Protein AF-A0A5J5EC11-F1 (afdb_monomer_lite)

Organism: NCBI:txid1250544

Secondary structure (DSSP, 8-state):
--HHHHHHHHHHTTPPP----------GGGSHHHHHHHHHHHHHHHHHGGGB--B-TTSPBP-----TTB-TT-SSB--B-----S-----SS---

Structure (mmCIF, N/CA/C/O backbone):
data_AF-A0A5J5EC11-F1
#
_entry.id   AF-A0A5J5EC11-F1
#
loop_
_atom_site.group_PDB
_atom_site.id
_atom_site.type_symbol
_atom_site.label_atom_id
_atom_site.label_alt_id
_atom_site.label_comp_id
_atom_site.label_asym_id
_atom_site.label_entity_id
_atom_site.label_seq_id
_atom_site.pdbx_PDB_ins_code
_atom_site.Cartn_x
_atom_site.Cartn_y
_atom_site.Cartn_z
_atom_site.occupancy
_atom_site.B_iso_or_equiv
_atom_site.auth_seq_id
_atom_site.auth_comp_id
_atom_site.auth_asym_id
_atom_site.auth_atom_id
_atom_site.pdbx_PDB_model_num
ATOM 1 N N . ILE A 1 1 ? 40.509 9.827 -22.703 1.00 66.56 1 ILE A N 1
ATOM 2 C CA . ILE A 1 1 ? 40.485 8.349 -22.892 1.00 66.56 1 ILE A CA 1
ATOM 3 C C . ILE A 1 1 ? 39.529 8.039 -24.042 1.00 66.56 1 ILE A C 1
ATOM 5 O O . ILE A 1 1 ? 38.444 8.599 -24.052 1.00 66.56 1 ILE A O 1
ATOM 9 N N . LYS A 1 2 ? 39.920 7.228 -25.038 1.00 86.44 2 LYS A N 1
ATOM 10 C CA . LYS A 1 2 ? 39.033 6.872 -26.167 1.00 86.44 2 LYS A CA 1
ATOM 11 C C . LYS A 1 2 ? 38.062 5.762 -25.748 1.00 86.44 2 LYS A C 1
ATOM 13 O O . LYS A 1 2 ? 38.450 4.878 -24.986 1.00 86.44 2 LYS A O 1
ATOM 18 N N . SER A 1 3 ? 36.849 5.744 -26.297 1.00 83.00 3 SER A N 1
ATOM 19 C CA . SER A 1 3 ? 35.797 4.760 -25.973 1.00 83.00 3 SER A CA 1
ATOM 20 C C . SER A 1 3 ? 36.269 3.311 -26.139 1.00 83.00 3 SER A C 1
ATOM 22 O O . SER A 1 3 ? 35.937 2.445 -25.338 1.00 83.00 3 SER A O 1
ATOM 24 N N . ARG A 1 4 ? 37.138 3.057 -27.128 1.00 87.00 4 ARG A N 1
ATOM 25 C CA . ARG A 1 4 ? 37.806 1.761 -27.331 1.00 87.00 4 ARG A CA 1
ATOM 26 C C . ARG A 1 4 ? 38.654 1.338 -26.129 1.00 87.00 4 ARG A C 1
ATOM 28 O O . ARG A 1 4 ? 38.593 0.192 -25.704 1.00 87.00 4 ARG A O 1
ATOM 35 N N . THR A 1 5 ? 39.429 2.264 -25.571 1.00 90.31 5 THR A N 1
ATOM 36 C CA . THR A 1 5 ? 40.262 2.004 -24.393 1.00 90.31 5 THR A CA 1
ATOM 37 C C . THR A 1 5 ? 39.387 1.679 -23.184 1.00 90.31 5 THR A C 1
ATOM 39 O O . THR A 1 5 ? 39.666 0.708 -22.495 1.00 90.31 5 THR A O 1
ATOM 42 N N . ALA A 1 6 ? 38.295 2.420 -22.972 1.00 86.38 6 ALA A N 1
ATOM 43 C CA . ALA A 1 6 ? 37.353 2.158 -21.882 1.00 86.38 6 ALA A CA 1
ATOM 44 C C . ALA A 1 6 ? 36.664 0.783 -22.008 1.00 86.38 6 ALA A C 1
ATOM 46 O O . ALA A 1 6 ? 36.628 0.028 -21.042 1.00 86.38 6 ALA A O 1
ATOM 47 N N . ARG A 1 7 ? 36.194 0.408 -23.208 1.00 87.44 7 ARG A N 1
ATOM 48 C CA . ARG A 1 7 ? 35.575 -0.910 -23.461 1.00 87.44 7 ARG A CA 1
ATOM 49 C C . ARG A 1 7 ? 36.540 -2.075 -23.222 1.00 87.44 7 ARG A C 1
ATOM 51 O O . ARG A 1 7 ? 36.145 -3.080 -22.642 1.00 87.44 7 ARG A O 1
ATOM 58 N N . ASN A 1 8 ? 37.808 -1.925 -23.606 1.00 88.88 8 ASN A N 1
ATOM 59 C CA . ASN A 1 8 ? 38.828 -2.948 -23.355 1.00 88.88 8 ASN A CA 1
ATOM 60 C C . ASN A 1 8 ? 39.086 -3.151 -21.854 1.00 88.88 8 ASN A C 1
ATOM 62 O O . ASN A 1 8 ? 39.290 -4.281 -21.416 1.00 88.88 8 ASN A O 1
ATOM 66 N N . TRP A 1 9 ? 39.070 -2.073 -21.066 1.00 91.62 9 TRP A N 1
ATOM 67 C CA . TRP A 1 9 ? 39.190 -2.164 -19.609 1.00 91.62 9 TRP A CA 1
ATOM 68 C C . TRP A 1 9 ? 37.969 -2.816 -18.969 1.00 91.62 9 TRP A C 1
ATOM 70 O O . TRP A 1 9 ? 38.142 -3.691 -18.129 1.00 91.62 9 TRP A O 1
ATOM 80 N N . LEU A 1 10 ? 36.757 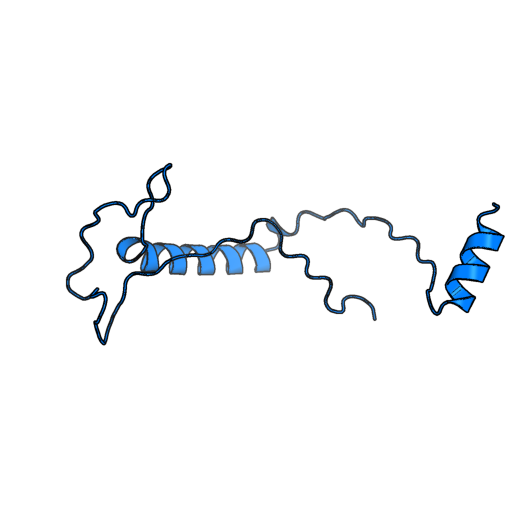-2.469 -19.411 1.00 90.12 10 LEU A N 1
ATOM 81 C CA . LEU A 1 10 ? 35.532 -3.126 -18.945 1.00 90.12 10 LEU A CA 1
ATOM 82 C C . LEU A 1 10 ? 35.593 -4.641 -19.166 1.00 90.12 10 LEU A C 1
ATOM 84 O O . LEU A 1 10 ? 35.375 -5.393 -18.221 1.00 90.12 10 LEU A O 1
ATOM 88 N N . HIS A 1 11 ? 36.007 -5.084 -20.357 1.00 87.62 11 HIS A N 1
ATOM 89 C CA . HIS A 1 11 ? 36.150 -6.511 -20.652 1.00 87.62 11 HIS A CA 1
ATOM 90 C C . HIS A 1 11 ? 37.193 -7.197 -19.758 1.00 87.62 11 HIS A C 1
ATOM 92 O O . HIS A 1 11 ? 36.969 -8.305 -19.281 1.00 87.62 11 HIS A O 1
ATOM 98 N N . ARG A 1 12 ? 38.334 -6.544 -19.491 1.00 89.81 12 ARG A N 1
ATOM 99 C CA . ARG A 1 12 ? 39.356 -7.073 -18.565 1.00 89.81 12 ARG A CA 1
ATOM 100 C C . ARG A 1 12 ? 38.852 -7.200 -17.129 1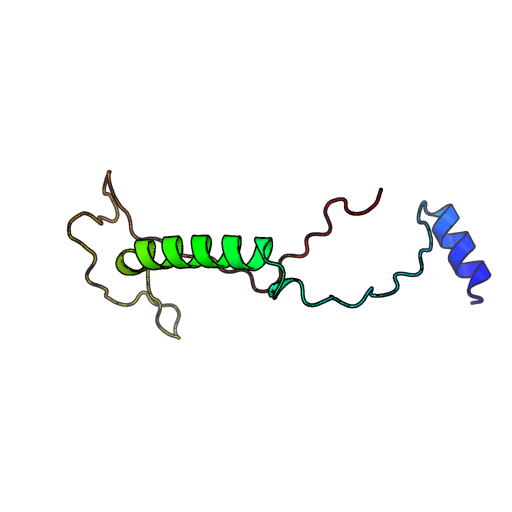.00 89.81 12 ARG A C 1
ATOM 102 O O . ARG A 1 12 ? 39.319 -8.069 -16.407 1.00 89.81 12 ARG A O 1
ATOM 109 N N . LEU A 1 13 ? 37.917 -6.343 -16.733 1.00 91.38 13 LEU A N 1
ATOM 110 C CA . LEU A 1 13 ? 37.276 -6.359 -15.421 1.00 91.38 13 LEU A CA 1
ATOM 111 C C . LEU A 1 13 ? 36.059 -7.304 -15.359 1.00 91.38 13 LEU A C 1
ATOM 113 O O . LEU A 1 13 ? 35.402 -7.362 -14.326 1.00 91.38 13 LEU A O 1
ATOM 117 N N . GLY A 1 14 ? 35.749 -8.034 -16.439 1.00 88.56 14 GLY A N 1
ATOM 118 C CA . GLY A 1 14 ? 34.618 -8.967 -16.505 1.00 88.56 14 GLY A CA 1
ATOM 119 C C . GLY A 1 14 ? 33.273 -8.329 -16.869 1.00 88.56 14 GLY A C 1
ATOM 120 O O . GLY A 1 14 ? 32.245 -8.998 -16.816 1.00 88.56 14 GLY A O 1
ATOM 121 N N . TYR A 1 15 ? 33.257 -7.057 -17.270 1.00 82.69 15 TYR A N 1
ATOM 122 C CA . TYR A 1 15 ? 32.048 -6.342 -17.678 1.00 82.69 15 TYR A CA 1
ATOM 123 C C . TYR A 1 15 ? 31.918 -6.275 -19.205 1.00 82.69 15 TYR A C 1
ATOM 125 O O . TYR A 1 15 ? 32.899 -6.092 -19.927 1.00 82.69 15 TYR A O 1
ATOM 133 N N . SER A 1 16 ? 30.685 -6.359 -19.713 1.00 79.19 16 SER A N 1
ATOM 134 C CA . SER A 1 16 ? 30.383 -6.134 -21.131 1.00 79.19 16 SER A CA 1
ATOM 135 C C . SER A 1 16 ? 29.775 -4.749 -21.335 1.00 79.19 16 SER A C 1
ATOM 137 O O . SER A 1 16 ? 28.946 -4.290 -20.551 1.00 79.19 16 SER A O 1
ATOM 139 N N . TRP A 1 17 ? 30.201 -4.058 -22.391 1.00 79.06 17 TRP A N 1
ATOM 140 C CA . TRP A 1 17 ? 29.566 -2.810 -22.794 1.00 79.06 17 TRP A CA 1
ATOM 141 C C . TRP A 1 17 ? 28.335 -3.135 -23.643 1.00 79.06 17 TRP A C 1
ATOM 143 O O . TRP A 1 17 ? 28.465 -3.754 -24.700 1.00 79.06 17 TRP A O 1
ATOM 153 N N . LYS A 1 18 ? 27.157 -2.710 -23.186 1.00 76.94 18 LYS A N 1
ATOM 154 C CA . LYS A 1 18 ? 25.903 -2.755 -23.943 1.00 76.94 18 LYS A CA 1
ATOM 155 C C . LYS A 1 18 ? 25.372 -1.333 -24.095 1.00 76.94 18 LYS A C 1
ATOM 157 O O . LYS A 1 18 ? 25.343 -0.583 -23.121 1.00 76.94 18 LYS A O 1
ATOM 162 N N . ASP A 1 19 ? 24.928 -0.981 -25.298 1.00 75.25 19 ASP A N 1
ATOM 163 C CA . ASP A 1 19 ? 24.089 0.201 -25.488 1.00 75.25 19 ASP A CA 1
ATOM 164 C C . ASP A 1 19 ? 22.696 -0.119 -24.950 1.00 75.25 19 ASP A C 1
ATOM 166 O O . ASP A 1 19 ? 21.892 -0.783 -25.607 1.00 75.25 19 ASP A O 1
ATOM 170 N N . ILE A 1 20 ? 22.409 0.349 -23.737 1.00 67.69 20 ILE A N 1
ATOM 171 C CA . ILE A 1 20 ? 21.045 0.366 -23.217 1.00 67.69 20 ILE A CA 1
ATOM 172 C C . ILE A 1 20 ? 20.334 1.503 -23.944 1.00 67.69 20 ILE A C 1
ATOM 174 O O . ILE A 1 20 ? 20.317 2.651 -23.497 1.00 67.69 20 ILE A O 1
ATOM 178 N N . LYS A 1 21 ? 19.746 1.198 -25.102 1.00 62.75 21 LYS A N 1
ATOM 179 C CA . LYS A 1 21 ? 18.662 2.035 -25.603 1.00 62.75 21 LYS A CA 1
ATOM 180 C C . LYS A 1 21 ? 17.568 1.908 -24.556 1.00 62.75 21 LYS A C 1
ATOM 182 O O . LYS A 1 21 ? 17.089 0.799 -24.336 1.00 62.75 21 LYS A O 1
ATOM 187 N N . LYS A 1 22 ? 17.211 3.010 -23.887 1.00 56.22 22 LYS A N 1
ATOM 188 C CA . LYS A 1 22 ? 15.940 3.098 -23.165 1.00 56.22 22 LYS A CA 1
ATOM 189 C C . LYS A 1 22 ? 14.866 2.852 -24.219 1.00 56.22 22 LYS A C 1
ATOM 191 O O . LYS A 1 22 ? 14.449 3.779 -24.908 1.00 56.22 22 LYS A O 1
ATOM 196 N N . GLY A 1 23 ? 14.544 1.580 -24.446 1.00 49.09 23 GLY A N 1
ATOM 197 C CA . GLY A 1 23 ? 13.364 1.179 -25.173 1.00 49.09 23 GLY A CA 1
ATOM 198 C C . GLY A 1 23 ? 12.253 1.873 -24.430 1.00 49.09 23 GLY A C 1
ATOM 199 O O . GLY A 1 23 ? 12.091 1.645 -23.234 1.00 49.09 23 GLY A O 1
ATOM 200 N N . VAL A 1 24 ? 11.662 2.847 -25.117 1.00 51.69 24 VAL A N 1
ATOM 201 C CA . VAL A 1 24 ? 10.462 3.580 -24.743 1.00 51.69 24 VAL A CA 1
ATOM 202 C C . VAL A 1 24 ? 9.668 2.692 -23.802 1.00 51.69 24 VAL A C 1
ATOM 204 O O . VAL A 1 24 ? 9.337 1.571 -24.192 1.00 51.69 24 VAL A O 1
ATOM 207 N N . PHE A 1 25 ? 9.436 3.145 -22.568 1.00 54.19 25 PHE A N 1
ATOM 208 C CA . PHE A 1 25 ? 8.382 2.566 -21.752 1.00 54.19 25 PHE A CA 1
ATOM 209 C C . PHE A 1 25 ? 7.107 2.784 -22.574 1.00 54.19 25 PHE A C 1
ATOM 211 O O . PHE A 1 25 ? 6.472 3.827 -22.470 1.00 54.19 25 PHE A O 1
ATOM 218 N N . LEU A 1 26 ? 6.825 1.874 -23.516 1.00 53.19 26 LEU A N 1
ATOM 219 C CA . LEU A 1 26 ? 5.511 1.703 -24.101 1.00 53.19 26 LEU A CA 1
ATOM 220 C C . LEU A 1 26 ? 4.662 1.528 -22.873 1.00 53.19 26 LEU A C 1
ATOM 222 O O . LEU A 1 26 ? 4.910 0.578 -22.132 1.00 53.19 26 LEU A O 1
ATOM 226 N N . ASP A 1 27 ? 3.831 2.527 -22.608 1.00 60.88 27 ASP A N 1
ATOM 227 C CA . ASP A 1 27 ? 3.119 2.693 -21.361 1.00 60.88 27 ASP A CA 1
ATOM 228 C C . ASP A 1 27 ? 2.334 1.416 -21.057 1.00 60.88 27 ASP A C 1
ATOM 230 O O . ASP A 1 27 ? 1.210 1.201 -21.505 1.00 60.88 27 ASP A O 1
ATOM 234 N N . GLY A 1 28 ? 2.997 0.497 -20.354 1.00 61.47 28 GLY A N 1
ATOM 235 C CA . GLY A 1 28 ? 2.493 -0.841 -20.103 1.00 61.47 28 GLY A CA 1
ATOM 236 C C . GLY A 1 28 ? 1.289 -0.795 -19.179 1.00 61.47 28 GLY A C 1
ATOM 237 O O . GLY A 1 28 ? 0.623 -1.812 -19.025 1.00 61.47 28 GLY A O 1
ATO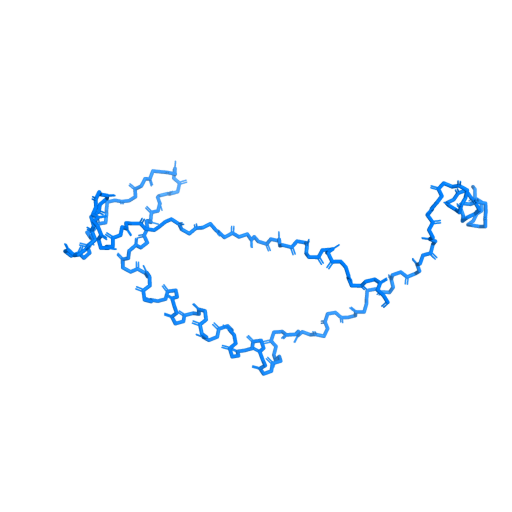M 238 N N . HIS A 1 29 ? 0.993 0.377 -18.603 1.00 68.00 29 HIS A N 1
ATOM 239 C CA . HIS A 1 29 ? -0.194 0.637 -17.808 1.00 68.00 29 HIS A CA 1
ATOM 240 C C . HIS A 1 29 ? -1.487 0.353 -18.565 1.00 68.00 29 HIS A C 1
ATOM 242 O O . HIS A 1 29 ? -2.456 -0.047 -17.925 1.00 68.00 29 HIS A O 1
ATOM 248 N N . GLU A 1 30 ? -1.515 0.530 -19.890 1.00 76.31 30 GLU A N 1
ATOM 249 C CA . GLU A 1 30 ? -2.716 0.271 -20.692 1.00 76.31 30 GLU A CA 1
ATOM 250 C C . GLU A 1 30 ? -2.812 -1.171 -21.201 1.00 76.31 30 GLU A C 1
ATOM 252 O O . GLU A 1 30 ? -3.822 -1.547 -21.801 1.00 76.31 30 GLU A O 1
ATOM 257 N N . ARG A 1 31 ? -1.797 -2.017 -20.961 1.00 84.62 31 ARG A N 1
ATOM 258 C CA . ARG A 1 31 ? -1.893 -3.422 -21.361 1.00 84.62 31 ARG A CA 1
ATOM 259 C C . ARG A 1 31 ? -3.052 -4.097 -20.611 1.00 84.62 31 ARG A C 1
ATOM 261 O O . ARG A 1 31 ? -3.156 -3.927 -19.394 1.00 84.62 31 ARG A O 1
ATOM 268 N N . PRO A 1 32 ? -3.894 -4.896 -21.292 1.00 85.94 32 PRO A N 1
ATOM 269 C CA . PRO A 1 32 ? -5.061 -5.516 -20.665 1.00 85.94 32 PRO A CA 1
ATOM 270 C C . PRO A 1 32 ? -4.736 -6.316 -19.397 1.00 85.94 32 PRO A C 1
ATOM 272 O O . PRO A 1 32 ? -5.445 -6.189 -18.403 1.00 85.94 32 PRO A O 1
ATOM 275 N N . ASP A 1 33 ? -3.628 -7.064 -19.397 1.00 86.31 33 ASP A N 1
ATOM 276 C CA . ASP A 1 33 ? -3.173 -7.856 -18.248 1.00 86.31 33 ASP A CA 1
ATOM 277 C C . ASP A 1 33 ? -2.782 -6.981 -17.047 1.00 86.31 33 ASP A C 1
ATOM 279 O O . ASP A 1 33 ? -3.123 -7.288 -15.905 1.00 86.31 33 ASP A O 1
ATOM 283 N N . VAL A 1 34 ? -2.128 -5.847 -17.301 1.00 84.31 34 VAL A N 1
ATOM 284 C CA . VAL A 1 34 ? -1.755 -4.875 -16.262 1.00 84.31 34 VAL A CA 1
ATOM 285 C C . VAL A 1 34 ? -2.992 -4.180 -15.693 1.00 84.31 34 VAL A C 1
ATOM 287 O O . VAL A 1 34 ? -3.105 -4.006 -14.478 1.00 84.31 34 VAL A O 1
ATOM 290 N N . VAL A 1 35 ? -3.954 -3.823 -16.547 1.00 87.81 35 VAL A N 1
ATOM 291 C CA . VAL A 1 35 ? -5.224 -3.218 -16.120 1.00 87.81 35 VAL A CA 1
ATOM 292 C C . VAL A 1 35 ? -6.040 -4.191 -15.267 1.00 87.81 35 VAL A C 1
ATOM 294 O O . VAL A 1 35 ? -6.601 -3.784 -14.247 1.00 87.81 35 VAL A O 1
ATOM 297 N N . GLU A 1 36 ? -6.111 -5.466 -15.648 1.00 91.75 36 GLU A N 1
ATOM 298 C CA . GLU A 1 36 ? -6.799 -6.503 -14.873 1.00 91.75 36 GLU A CA 1
ATOM 299 C C . GLU A 1 36 ? -6.140 -6.730 -13.511 1.00 91.75 36 GLU A C 1
ATOM 301 O O . GLU A 1 36 ? -6.829 -6.687 -12.487 1.00 91.75 36 GLU A O 1
ATOM 306 N N . ALA A 1 37 ? -4.812 -6.868 -13.474 1.00 89.94 37 ALA A N 1
ATOM 307 C CA . ALA A 1 37 ? -4.065 -6.994 -12.225 1.00 89.94 37 ALA A CA 1
ATOM 308 C C . ALA A 1 37 ? -4.284 -5.778 -11.309 1.00 89.94 37 ALA A C 1
ATOM 310 O O . ALA A 1 37 ? -4.536 -5.929 -10.112 1.00 89.94 37 ALA A O 1
ATOM 311 N N . ARG A 1 38 ? -4.275 -4.563 -11.874 1.00 90.19 38 ARG A N 1
ATOM 312 C CA . ARG A 1 38 ? -4.550 -3.328 -11.128 1.00 90.19 38 ARG A CA 1
ATOM 313 C C . ARG A 1 38 ? -5.967 -3.305 -10.557 1.00 90.19 38 ARG A C 1
ATOM 315 O O . ARG A 1 38 ? -6.143 -2.893 -9.414 1.00 90.19 38 ARG A O 1
ATOM 322 N N . LYS A 1 39 ? -6.979 -3.737 -11.316 1.00 93.81 39 LYS A N 1
ATOM 323 C CA . LYS A 1 39 ? -8.369 -3.816 -10.829 1.00 93.81 39 LYS A CA 1
ATOM 324 C C . LYS A 1 39 ? -8.499 -4.784 -9.655 1.00 93.81 39 LYS A C 1
ATOM 326 O O . LYS A 1 39 ? -9.132 -4.430 -8.664 1.00 93.81 39 LYS A O 1
ATOM 331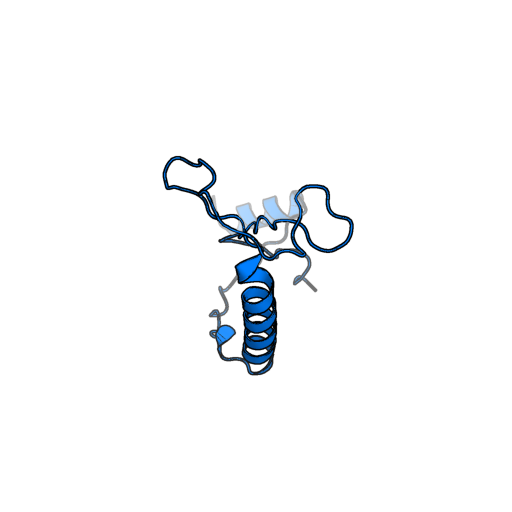 N N . ALA A 1 40 ? -7.883 -5.962 -9.752 1.00 93.88 40 ALA A N 1
ATOM 332 C CA . ALA A 1 40 ? -7.876 -6.943 -8.668 1.00 93.88 40 ALA A CA 1
ATOM 333 C C . ALA A 1 40 ? -7.198 -6.382 -7.408 1.00 93.88 40 ALA A C 1
ATOM 335 O O . ALA A 1 40 ? -7.770 -6.438 -6.322 1.00 93.88 40 ALA A O 1
ATOM 336 N N . PHE A 1 41 ? -6.035 -5.747 -7.570 1.00 90.81 41 PHE A N 1
ATOM 337 C CA . PHE A 1 41 ? -5.317 -5.113 -6.467 1.00 90.81 41 PHE A CA 1
ATOM 338 C C . PHE A 1 41 ? -6.131 -4.001 -5.789 1.00 90.81 41 PHE A C 1
ATOM 340 O O . PHE A 1 41 ? -6.204 -3.938 -4.565 1.00 90.81 41 PHE A O 1
ATOM 347 N N . LEU A 1 42 ? -6.786 -3.130 -6.565 1.00 92.88 42 LEU A N 1
ATOM 348 C CA . LEU A 1 42 ? -7.631 -2.066 -6.012 1.00 92.88 42 LEU A CA 1
ATOM 349 C C . LEU A 1 42 ? -8.842 -2.618 -5.251 1.00 92.88 42 LEU A C 1
ATOM 351 O O . LEU A 1 42 ? -9.254 -2.026 -4.254 1.00 92.88 42 LEU A O 1
ATOM 355 N N . GLN A 1 43 ? -9.407 -3.737 -5.707 1.00 95.62 43 GLN A N 1
ATOM 356 C CA . GLN A 1 43 ? -10.502 -4.407 -5.012 1.00 95.62 43 GLN A CA 1
ATOM 357 C C . GLN A 1 43 ? -10.042 -4.954 -3.653 1.00 95.62 43 GLN A C 1
ATOM 359 O O . GLN A 1 43 ? -10.690 -4.689 -2.643 1.00 95.62 43 GLN A O 1
ATOM 364 N N . GLU A 1 44 ? -8.892 -5.629 -3.607 1.00 91.94 44 GLU A N 1
ATOM 365 C CA . GLU A 1 44 ? -8.295 -6.114 -2.357 1.00 91.94 44 GLU A CA 1
ATOM 366 C C . GLU A 1 44 ? -7.969 -4.956 -1.401 1.00 91.94 44 GLU A C 1
ATOM 368 O O . GLU A 1 44 ? -8.293 -4.998 -0.213 1.00 91.94 44 GLU A O 1
ATOM 373 N N . LEU A 1 45 ? -7.405 -3.866 -1.927 1.00 91.38 45 LEU A N 1
ATOM 374 C CA . LEU A 1 45 ? -7.086 -2.676 -1.144 1.00 91.38 45 LEU A CA 1
ATOM 375 C C . LEU A 1 45 ? -8.337 -2.052 -0.508 1.00 91.38 45 LEU A C 1
ATOM 377 O O . LEU A 1 45 ? -8.305 -1.643 0.652 1.00 91.38 45 LEU A O 1
ATOM 381 N N . LYS A 1 46 ? -9.451 -2.019 -1.248 1.00 92.31 46 LYS A N 1
ATOM 382 C CA . LYS A 1 46 ? -10.743 -1.523 -0.760 1.00 92.31 46 LYS A CA 1
ATOM 383 C C . LYS A 1 46 ? -11.326 -2.409 0.341 1.00 92.31 46 LYS A C 1
ATOM 385 O O . LYS A 1 46 ? -11.923 -1.909 1.288 1.00 92.31 46 LYS A O 1
ATOM 390 N N . GLU A 1 47 ? -11.142 -3.721 0.247 1.00 91.50 47 GLU A N 1
ATOM 391 C CA . GLU A 1 47 ? -11.560 -4.657 1.298 1.00 91.50 47 GLU A CA 1
ATOM 392 C C . GLU A 1 47 ? -10.718 -4.511 2.575 1.00 91.50 47 GLU A C 1
ATOM 394 O O . GLU A 1 47 ? -11.224 -4.712 3.683 1.00 91.50 47 GLU A O 1
ATOM 399 N N . LEU A 1 48 ? -9.450 -4.115 2.429 1.00 89.88 48 LEU A N 1
ATOM 400 C CA . LEU A 1 48 ? -8.537 -3.847 3.539 1.00 89.88 48 LEU A CA 1
ATOM 401 C C . LEU A 1 48 ? -8.713 -2.454 4.158 1.00 89.88 48 LEU A C 1
ATOM 403 O O . LEU A 1 48 ? -8.383 -2.287 5.332 1.00 89.88 48 LEU A O 1
ATOM 407 N N . GLU A 1 49 ? -9.259 -1.476 3.430 1.00 91.00 49 GLU A N 1
ATOM 408 C CA . GLU A 1 49 ? -9.429 -0.073 3.851 1.00 91.00 49 GLU A CA 1
ATOM 409 C C . GLU A 1 49 ? -9.973 0.119 5.289 1.00 91.00 49 GLU A C 1
ATOM 411 O O . GLU A 1 49 ? -9.390 0.907 6.051 1.00 91.00 49 GLU A O 1
ATOM 416 N N . PRO A 1 50 ? -11.011 -0.617 5.748 1.00 90.88 50 PRO A N 1
ATOM 417 C CA . PRO A 1 50 ? -11.528 -0.478 7.114 1.00 90.88 50 PRO A CA 1
ATOM 418 C C . PRO A 1 50 ? -10.518 -0.877 8.199 1.00 90.88 50 PRO A C 1
ATOM 420 O O . PRO A 1 50 ? -10.633 -0.452 9.349 1.00 90.88 50 PRO A O 1
ATOM 423 N N . TYR A 1 51 ? -9.532 -1.695 7.837 1.00 90.38 51 TYR A N 1
ATOM 424 C CA . TYR A 1 51 ? -8.505 -2.248 8.714 1.00 90.38 51 TYR A CA 1
ATOM 425 C C . TYR A 1 51 ? -7.180 -1.483 8.620 1.00 90.38 51 TYR A C 1
ATOM 427 O O . TYR A 1 51 ? -6.284 -1.736 9.426 1.00 90.38 51 TYR A O 1
ATOM 435 N N . LEU A 1 52 ? -7.045 -0.543 7.679 1.00 91.75 52 LEU A N 1
ATOM 436 C CA . LEU A 1 52 ? -5.824 0.238 7.510 1.00 91.75 52 LEU A CA 1
ATOM 437 C C . LEU A 1 52 ? -5.612 1.232 8.643 1.00 91.75 52 LEU A C 1
ATOM 439 O O . LEU A 1 52 ? -6.519 1.990 9.002 1.00 91.75 52 LEU A O 1
ATOM 443 N N . VAL A 1 53 ? -4.383 1.243 9.152 1.00 91.31 53 VAL A N 1
ATOM 444 C CA . VAL A 1 53 ? -3.894 2.271 10.063 1.00 91.31 53 VAL A CA 1
ATOM 445 C C . VAL A 1 53 ? -3.678 3.559 9.283 1.00 91.31 53 VAL A C 1
ATOM 447 O O . VAL A 1 53 ? -2.987 3.580 8.265 1.00 91.31 53 VAL A O 1
ATOM 450 N N . GLU A 1 54 ? -4.230 4.647 9.803 1.00 91.06 54 GLU A N 1
ATOM 451 C CA . GLU A 1 54 ? -4.021 5.983 9.265 1.00 91.06 54 GLU A CA 1
ATOM 452 C C . GLU A 1 54 ? -3.062 6.760 10.162 1.00 91.06 54 GLU A C 1
ATOM 454 O O . GLU A 1 54 ? -3.109 6.652 11.389 1.00 91.06 54 GLU A O 1
ATOM 459 N N . PHE A 1 55 ? -2.207 7.569 9.546 1.00 90.75 55 PHE A N 1
ATOM 460 C CA . PHE A 1 55 ? -1.229 8.390 10.248 1.00 90.75 55 PHE A CA 1
ATOM 461 C C . PHE A 1 55 ? -1.518 9.875 10.022 1.00 90.75 55 PHE A C 1
ATOM 463 O O . PHE A 1 55 ? -2.046 10.292 8.985 1.00 90.75 55 PHE A O 1
ATOM 470 N N . ASN A 1 56 ? -1.209 10.679 11.030 1.00 92.81 56 ASN A N 1
ATOM 471 C CA . ASN A 1 56 ? -1.122 12.125 10.927 1.00 92.81 56 ASN A CA 1
ATOM 472 C C . ASN A 1 56 ? 0.175 12.525 10.214 1.00 92.81 56 ASN A C 1
ATOM 474 O O . ASN A 1 56 ? 1.104 11.730 10.079 1.00 92.81 56 ASN A O 1
ATOM 478 N N . ALA A 1 57 ? 0.252 13.785 9.783 1.00 91.19 57 ALA A N 1
ATOM 479 C CA . ALA A 1 57 ? 1.444 14.318 9.124 1.00 91.19 57 ALA A CA 1
ATOM 480 C C . ALA A 1 57 ? 2.694 14.311 10.027 1.00 91.19 57 ALA A C 1
ATOM 482 O O . ALA A 1 57 ? 3.812 14.288 9.524 1.00 91.19 57 ALA A O 1
ATOM 483 N N . ASP A 1 58 ? 2.510 14.305 11.349 1.00 93.62 58 ASP A N 1
ATOM 484 C CA . ASP A 1 58 ? 3.578 14.206 12.350 1.00 93.62 58 ASP A CA 1
ATOM 485 C C . ASP A 1 58 ? 4.034 12.756 12.621 1.00 93.62 58 ASP A C 1
ATOM 487 O O . ASP A 1 58 ? 4.898 12.525 13.465 1.00 93.62 58 ASP A O 1
ATOM 491 N N . GLY A 1 59 ? 3.460 11.772 11.919 1.00 87.38 59 GLY A N 1
ATOM 492 C CA . GLY A 1 59 ? 3.768 10.351 12.081 1.00 87.38 59 GLY A CA 1
ATOM 493 C C . GLY A 1 59 ? 3.030 9.664 13.233 1.00 87.38 59 GLY A C 1
ATOM 494 O O . GLY A 1 59 ? 3.217 8.465 13.441 1.00 87.38 59 GLY A O 1
ATOM 495 N N . THR A 1 60 ? 2.168 10.369 13.972 1.00 91.94 60 THR A N 1
ATOM 496 C CA . THR A 1 60 ? 1.337 9.744 15.011 1.00 91.94 60 THR A CA 1
ATOM 497 C C . THR A 1 60 ? 0.176 8.961 14.396 1.00 91.94 60 THR A C 1
ATOM 499 O O . THR A 1 60 ? -0.354 9.320 13.343 1.00 91.94 60 THR A O 1
ATOM 502 N N . MET A 1 61 ? -0.239 7.867 15.040 1.00 89.38 61 MET A N 1
ATOM 503 C CA . MET A 1 61 ? -1.407 7.098 14.596 1.00 89.38 61 MET A CA 1
ATOM 504 C C . MET A 1 61 ? -2.688 7.902 14.837 1.00 89.38 61 MET A C 1
ATOM 506 O O . MET A 1 61 ? -2.940 8.367 15.950 1.00 89.38 61 MET A O 1
ATOM 510 N N . LYS A 1 62 ? -3.532 8.018 13.810 1.00 89.81 62 LYS A N 1
ATOM 511 C CA . LYS A 1 62 ? -4.877 8.576 13.954 1.00 89.81 62 LYS A CA 1
ATOM 512 C C . LYS A 1 62 ? -5.757 7.620 14.744 1.00 89.81 62 LYS A C 1
ATOM 514 O O . LYS A 1 62 ? -5.733 6.405 14.542 1.00 89.81 62 LYS A O 1
ATOM 519 N N . VAL A 1 63 ? -6.586 8.186 15.617 1.00 85.25 63 VAL A N 1
ATOM 520 C CA . VAL A 1 63 ? -7.623 7.420 16.308 1.00 85.25 63 VAL A CA 1
ATOM 521 C C . VAL A 1 63 ? -8.683 7.032 15.280 1.00 85.25 63 VAL A C 1
ATOM 523 O O . VAL A 1 63 ? -9.397 7.885 14.761 1.00 85.25 63 VAL A O 1
ATOM 526 N N . LYS A 1 64 ? -8.770 5.734 14.990 1.00 85.44 64 LYS A N 1
ATOM 527 C CA . LYS A 1 64 ? -9.736 5.140 14.064 1.00 85.44 64 LYS A CA 1
ATOM 528 C C . LYS A 1 64 ? -10.541 4.075 14.791 1.00 85.44 64 LYS A C 1
ATOM 530 O O . LYS A 1 64 ? -9.987 3.272 15.543 1.00 85.44 64 LYS A O 1
ATOM 535 N N . ILE A 1 65 ? -11.850 4.069 14.561 1.00 86.19 65 ILE A N 1
ATOM 536 C CA . ILE A 1 65 ? -12.729 3.007 15.049 1.00 86.19 65 ILE A CA 1
ATOM 537 C C . ILE A 1 65 ? -12.653 1.869 14.039 1.00 86.19 65 ILE A C 1
ATOM 539 O O . ILE A 1 65 ? -13.101 2.008 12.902 1.00 86.19 65 ILE A O 1
ATOM 543 N N . TYR A 1 66 ? -12.064 0.754 14.453 1.00 88.06 66 TYR A N 1
ATOM 544 C CA . TYR A 1 66 ? -11.993 -0.435 13.618 1.00 88.06 66 TYR A CA 1
ATOM 545 C C . TYR A 1 66 ? -13.289 -1.256 13.700 1.00 88.06 66 TYR A C 1
ATOM 547 O O . TYR A 1 66 ? -14.006 -1.180 14.704 1.00 88.06 66 TYR A O 1
ATOM 555 N N . PRO A 1 67 ? -13.584 -2.080 12.678 1.00 87.62 67 PRO A N 1
ATOM 556 C CA . PRO A 1 67 ? -14.648 -3.075 12.749 1.00 87.62 67 PRO A CA 1
ATOM 557 C C . PRO A 1 67 ? -14.517 -3.978 13.985 1.00 87.62 67 PRO A C 1
ATOM 559 O O . PRO A 1 67 ? -13.411 -4.263 14.436 1.00 87.62 67 PRO A O 1
ATOM 562 N N . ALA A 1 68 ? -15.636 -4.480 14.515 1.00 84.88 68 ALA A N 1
ATOM 563 C CA . ALA A 1 68 ? -15.649 -5.276 15.751 1.00 84.88 68 ALA A CA 1
ATOM 564 C C . ALA A 1 68 ? -14.814 -6.574 15.675 1.00 84.88 68 ALA A C 1
ATOM 566 O O . ALA A 1 68 ? -14.389 -7.110 16.701 1.00 84.88 68 ALA A O 1
ATOM 567 N N . ASP A 1 69 ? -14.578 -7.087 14.465 1.00 83.94 69 ASP A N 1
ATOM 568 C CA . ASP A 1 69 ? -13.749 -8.262 14.197 1.00 83.94 69 ASP A CA 1
ATOM 569 C C . ASP A 1 69 ? -12.247 -7.944 14.052 1.00 83.94 69 ASP A C 1
ATOM 571 O O . ASP A 1 69 ? -11.431 -8.869 13.964 1.00 83.94 69 ASP A O 1
ATOM 575 N N . CYS A 1 70 ? -11.884 -6.656 14.066 1.00 83.88 70 CYS A N 1
ATOM 576 C CA . CYS A 1 70 ? -10.521 -6.150 14.058 1.00 83.88 70 CYS A CA 1
ATOM 577 C C . CYS A 1 70 ? -10.042 -5.886 15.485 1.00 83.88 70 CYS A C 1
ATOM 579 O O . CYS A 1 70 ? -10.502 -4.968 16.164 1.00 83.88 70 CYS A O 1
ATOM 581 N N . GLN A 1 71 ? -9.077 -6.672 15.943 1.00 77.94 71 GLN A N 1
ATOM 582 C CA . GLN A 1 71 ? -8.466 -6.479 17.251 1.00 77.94 71 GLN A CA 1
ATOM 583 C C . GLN A 1 71 ? -6.952 -6.532 17.098 1.00 77.94 71 GLN A C 1
ATOM 585 O O . GLN A 1 71 ? -6.423 -7.424 16.438 1.00 77.94 71 GLN A O 1
ATOM 590 N N . VAL A 1 72 ? -6.242 -5.614 17.759 1.00 70.25 72 VAL A N 1
ATOM 591 C CA . VAL A 1 72 ? -4.766 -5.540 17.739 1.00 70.25 72 VAL A CA 1
ATOM 592 C C . VAL A 1 72 ? -4.134 -6.888 18.119 1.00 70.25 72 VAL A C 1
ATOM 594 O O . VAL A 1 72 ? -3.186 -7.336 17.481 1.00 70.25 72 VAL A O 1
ATOM 597 N N . PHE A 1 73 ? -4.730 -7.587 19.089 1.00 71.12 73 PHE A N 1
ATOM 598 C CA . PHE A 1 73 ? -4.320 -8.924 19.541 1.00 71.12 73 PHE A CA 1
ATOM 599 C C . PHE A 1 73 ? -5.308 -10.030 19.129 1.00 71.12 73 PHE A C 1
ATOM 601 O O . PHE A 1 73 ? -5.313 -11.125 19.691 1.00 71.12 73 PHE A O 1
ATOM 608 N N . GLY A 1 74 ? -6.164 -9.749 18.146 1.00 67.31 74 GLY A N 1
ATOM 609 C CA . GLY A 1 74 ? -7.183 -10.672 17.665 1.00 67.31 74 GLY A CA 1
ATOM 610 C C . GLY A 1 74 ? -6.608 -11.862 16.904 1.00 67.31 74 GLY A C 1
ATOM 611 O O . GLY A 1 74 ? -5.562 -11.781 16.249 1.00 67.31 74 GLY A O 1
ATOM 612 N N . LYS A 1 75 ? -7.343 -12.979 16.945 1.00 67.62 75 LYS A N 1
ATOM 613 C CA . LYS A 1 75 ? -7.071 -14.170 16.120 1.00 67.62 75 LYS A CA 1
ATOM 614 C C . LYS A 1 75 ? -7.632 -14.070 14.695 1.00 67.62 75 LYS A C 1
ATOM 616 O O . LYS A 1 75 ? -7.222 -14.858 13.855 1.00 67.62 75 LYS A O 1
ATOM 621 N N . LYS A 1 76 ? -8.580 -13.156 14.438 1.00 74.56 76 LYS A N 1
ATOM 622 C CA . LYS A 1 76 ? -9.271 -13.024 13.142 1.00 74.56 76 LYS A CA 1
ATOM 623 C C . LYS A 1 76 ? -8.651 -11.938 12.268 1.00 74.56 76 LYS A C 1
ATOM 625 O O . LYS A 1 76 ? -7.841 -12.258 11.408 1.00 74.56 76 LYS A O 1
ATOM 630 N N . ARG A 1 77 ? -9.014 -10.671 12.483 1.00 80.62 77 ARG A N 1
ATOM 631 C CA . ARG A 1 77 ? -8.476 -9.537 11.724 1.00 80.62 77 ARG A CA 1
ATOM 632 C C . ARG A 1 77 ? -7.714 -8.603 12.657 1.00 80.62 77 ARG A C 1
ATOM 634 O O . ARG A 1 77 ? -8.076 -8.451 13.825 1.00 80.62 77 ARG A O 1
ATOM 641 N N . ARG A 1 78 ? -6.627 -8.029 12.148 1.00 86.38 78 ARG A N 1
ATOM 642 C CA . ARG A 1 78 ? -5.739 -7.103 12.863 1.00 86.38 78 ARG A CA 1
ATOM 643 C C . ARG A 1 78 ? -5.626 -5.809 12.062 1.00 86.38 78 ARG A C 1
ATOM 645 O O . ARG A 1 78 ? -5.814 -5.867 10.846 1.00 86.38 78 ARG A O 1
ATOM 652 N N . PRO A 1 79 ? -5.294 -4.678 12.702 1.00 89.19 79 PRO A N 1
ATOM 653 C CA . PRO A 1 79 ? -4.948 -3.471 11.971 1.00 89.19 79 PRO A CA 1
ATOM 654 C C . PRO A 1 79 ? -3.782 -3.737 11.019 1.00 89.19 79 PRO A C 1
ATOM 656 O O . PRO A 1 79 ? -2.823 -4.424 11.378 1.00 89.19 79 PRO A O 1
ATOM 659 N N . VAL A 1 80 ? -3.878 -3.198 9.810 1.00 89.69 80 VAL A N 1
ATOM 660 C CA . VAL A 1 80 ? -2.914 -3.401 8.731 1.00 89.69 80 VAL A CA 1
ATOM 661 C C . VAL A 1 80 ? -2.181 -2.091 8.472 1.00 89.69 80 VAL A C 1
ATOM 663 O O . VAL A 1 80 ? -2.799 -1.042 8.302 1.00 89.69 80 VAL A O 1
ATOM 666 N N . ILE A 1 81 ? -0.852 -2.150 8.434 1.00 90.25 81 ILE A N 1
ATOM 667 C CA . ILE A 1 81 ? -0.009 -1.040 7.984 1.00 90.25 81 ILE A CA 1
ATOM 668 C C . ILE A 1 81 ? 0.443 -1.384 6.571 1.00 90.25 81 ILE A C 1
ATOM 670 O O . ILE A 1 81 ? 1.139 -2.379 6.374 1.00 90.25 81 ILE A O 1
ATOM 674 N N . ILE A 1 82 ? 0.041 -0.575 5.593 1.00 88.62 82 ILE A N 1
ATOM 675 C CA . ILE A 1 82 ? 0.536 -0.719 4.225 1.00 88.62 82 ILE A CA 1
ATOM 676 C C . ILE A 1 82 ? 1.874 -0.007 4.105 1.00 88.62 82 ILE A C 1
ATOM 678 O O . ILE A 1 82 ? 2.008 1.160 4.468 1.00 88.62 82 ILE A O 1
ATOM 682 N N . ILE A 1 83 ? 2.842 -0.715 3.534 1.00 87.00 83 ILE A N 1
ATOM 683 C CA . ILE A 1 83 ? 4.128 -0.165 3.127 1.00 87.00 83 ILE A CA 1
ATOM 684 C C . ILE A 1 83 ? 4.093 -0.055 1.604 1.00 87.00 83 ILE A C 1
ATOM 686 O O . ILE A 1 83 ? 4.065 -1.067 0.905 1.00 87.00 83 ILE A O 1
ATOM 690 N N . VAL A 1 84 ? 4.045 1.176 1.098 1.00 83.75 84 VAL A N 1
ATOM 691 C CA . VAL A 1 84 ? 4.124 1.476 -0.338 1.00 83.75 84 VAL A CA 1
ATOM 692 C C . VAL A 1 84 ? 5.556 1.832 -0.716 1.00 83.75 84 VAL A C 1
ATOM 694 O O . VAL A 1 84 ? 6.222 2.594 -0.017 1.00 83.75 84 VAL A O 1
ATOM 697 N N . HIS A 1 85 ? 6.021 1.286 -1.836 1.00 81.44 85 HIS A N 1
ATOM 698 C CA . HIS A 1 85 ? 7.313 1.607 -2.430 1.00 81.44 85 HIS A CA 1
ATOM 699 C C . HIS A 1 85 ? 7.074 2.376 -3.733 1.00 81.44 85 HIS A C 1
ATOM 701 O O . HIS A 1 85 ? 6.380 1.871 -4.612 1.00 81.44 85 HIS A O 1
ATOM 707 N N . ASP A 1 86 ? 7.629 3.584 -3.836 1.00 67.50 86 ASP A N 1
ATOM 708 C CA . ASP A 1 86 ? 7.491 4.462 -5.012 1.00 67.50 86 ASP A CA 1
ATOM 709 C C . ASP A 1 86 ? 8.333 3.964 -6.202 1.00 67.50 86 ASP A C 1
ATOM 711 O O . ASP A 1 86 ? 7.926 4.028 -7.357 1.00 67.50 86 ASP A O 1
ATOM 715 N N . GLU A 1 87 ? 9.479 3.342 -5.913 1.00 58.12 87 GLU A N 1
ATOM 716 C CA . GLU A 1 87 ? 10.357 2.745 -6.915 1.00 58.12 87 GLU A CA 1
ATOM 717 C C . GLU A 1 87 ? 10.747 1.326 -6.493 1.00 58.12 87 GLU A C 1
ATOM 719 O O . GLU A 1 87 ? 11.501 1.116 -5.541 1.00 58.12 87 GLU A O 1
ATOM 724 N N . SER A 1 88 ? 10.256 0.326 -7.225 1.00 56.69 88 SER A N 1
ATOM 725 C CA . SER A 1 88 ? 10.834 -1.017 -7.189 1.00 56.69 88 SER A CA 1
ATOM 726 C C . SER A 1 88 ? 11.722 -1.182 -8.417 1.00 56.69 88 SER A C 1
ATOM 728 O O . SER A 1 88 ? 11.262 -1.266 -9.554 1.00 56.69 88 SER A O 1
ATOM 730 N N . THR A 1 89 ? 13.037 -1.185 -8.212 1.00 48.34 89 THR A N 1
ATOM 731 C CA . THR A 1 89 ? 13.975 -1.497 -9.290 1.00 48.34 89 THR A CA 1
ATOM 732 C C . THR A 1 89 ? 14.013 -3.012 -9.480 1.00 48.34 89 THR A C 1
ATOM 734 O O . THR A 1 89 ? 14.852 -3.710 -8.917 1.00 48.34 89 THR A O 1
ATOM 737 N N . PHE A 1 90 ? 13.105 -3.549 -10.296 1.00 52.28 90 PHE A N 1
ATOM 738 C CA . PHE A 1 90 ? 13.196 -4.932 -10.767 1.00 52.28 90 PHE A CA 1
ATOM 739 C C . PHE A 1 90 ? 14.349 -5.063 -11.779 1.00 52.28 90 PHE A C 1
ATOM 741 O O . PHE A 1 90 ? 14.142 -5.146 -12.981 1.00 52.28 90 PHE A O 1
ATOM 748 N N . HIS A 1 91 ? 15.593 -5.083 -11.294 1.00 51.91 91 HIS A N 1
ATOM 749 C CA . HIS A 1 91 ? 16.776 -5.471 -12.080 1.00 51.91 91 HIS A CA 1
ATOM 750 C C . HIS A 1 91 ? 17.148 -6.946 -11.858 1.00 51.91 91 HIS A C 1
ATOM 752 O O . HIS A 1 91 ? 18.314 -7.331 -11.936 1.00 51.91 91 HIS A O 1
ATOM 758 N N . ALA A 1 92 ? 16.163 -7.797 -11.572 1.00 46.19 92 ALA A N 1
ATOM 759 C CA . ALA A 1 92 ? 16.380 -9.228 -11.441 1.00 46.19 92 ALA A CA 1
ATOM 760 C C . ALA A 1 92 ? 16.053 -9.924 -12.772 1.00 46.19 92 ALA A C 1
ATOM 762 O O . ALA A 1 92 ? 14.929 -10.345 -13.010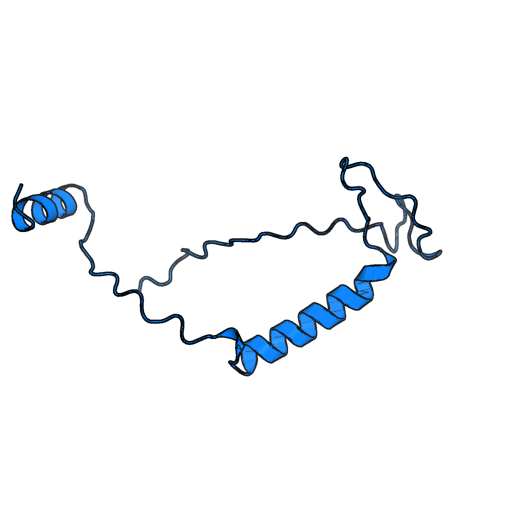 1.00 46.19 92 ALA A O 1
ATOM 763 N N . ASN A 1 93 ? 17.092 -10.097 -13.594 1.00 47.62 93 ASN A N 1
ATOM 764 C CA . ASN A 1 93 ? 17.208 -11.175 -14.584 1.00 47.62 93 ASN A CA 1
ATOM 765 C C . ASN A 1 93 ? 16.603 -10.998 -15.995 1.00 47.62 93 ASN A C 1
ATOM 767 O O . ASN A 1 93 ? 16.537 -11.982 -16.728 1.00 47.62 93 ASN A O 1
ATOM 771 N N . ASP A 1 94 ? 16.285 -9.783 -16.449 1.00 48.94 94 ASP A N 1
ATOM 772 C CA . ASP A 1 94 ? 15.822 -9.530 -17.837 1.00 48.94 94 ASP A CA 1
ATOM 773 C C . ASP A 1 94 ? 16.971 -9.551 -18.882 1.00 48.94 94 ASP A C 1
ATOM 775 O O . ASP A 1 94 ? 17.002 -8.813 -19.864 1.00 48.94 94 ASP A O 1
ATOM 779 N N 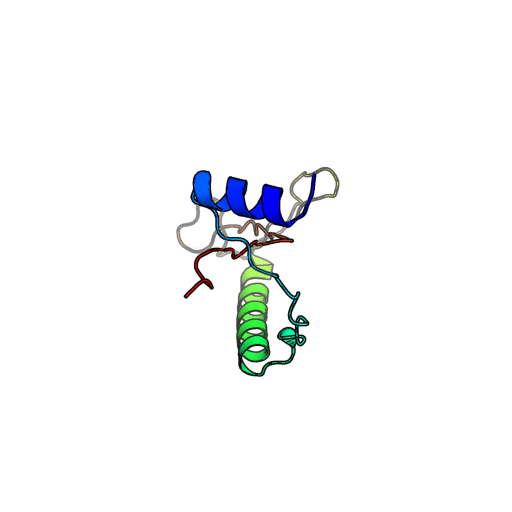. GLY A 1 95 ? 18.004 -10.352 -18.607 1.00 49.06 95 GLY A N 1
ATOM 780 C CA . GLY A 1 95 ? 19.300 -10.340 -19.284 1.00 49.06 95 GLY A CA 1
ATOM 781 C C . GLY A 1 95 ? 19.683 -11.649 -19.970 1.00 49.06 95 GLY A C 1
ATOM 782 O O . GLY A 1 95 ? 20.884 -11.903 -20.092 1.00 49.06 95 GLY A O 1
ATOM 783 N N . ARG A 1 96 ? 18.714 -12.470 -20.391 1.00 39.75 96 ARG A N 1
ATOM 784 C CA . ARG A 1 96 ? 18.957 -13.521 -21.394 1.00 39.75 96 ARG A CA 1
ATOM 785 C C . ARG A 1 96 ? 18.695 -12.994 -22.794 1.00 39.75 96 ARG A C 1
ATOM 787 O O . ARG A 1 96 ? 17.618 -12.402 -22.996 1.00 39.75 96 ARG A O 1
#

Foldseek 3Di:
DDPVVVQVVCVVVVHHDDPPPVPPPPVCCPPPVNVVVVVVVVVVVVVCVLQEFDADPVRHTDDHDHDPQEDCPHPGHHRDYDDDDPDDPPPPDPDD

Sequence (96 aa):
IKSRTARNWLHRLGYSWKDIKKGVFLDGHERPDVVEARKAFLQELKELEPYLVEFNADGTMKVKIYPADCQVFGKKRRPVIIIVHDESTFHANDGR

pLDDT: mean 79.43, std 14.69, range [39.75, 95.62]

Radius of gyration: 23.37 Å; chains: 1; bounding box: 56×28×47 Å